Protein AF-A0A401M5Y8-F1 (afdb_monomer)

Radius of gyration: 23.7 Å; Cα contacts (8 Å, |Δi|>4): 18; chains: 1; bounding box: 58×19×66 Å

Foldseek 3Di:
DPDPPPPVVVVVVVVVLVVVLVVLVVVLVVLVVVLVVQLVVVPDDDDDDDRCDPVNSVVCSCVRRVVVNVVSVVVSVVVVVVVVVVVVVVVVVVVVVVVVD

Mean predicted aligned error: 12.28 Å

Sequence (101 aa):
MPAQVHQADQGTLVRREFAAAVTLAMLARAFLAVVRSDEHARSPTLDGLIPLTCNESRRLFITLVVRPALDAVHRLGRSDWRRRHQARSRVGHYRRRAVQA

Solvent-accessible surface area (backbone atoms only — not comparable to full-atom values): 5926 Å² total; per-residue (Å²): 140,90,83,69,79,73,59,68,60,52,60,56,47,55,51,52,56,50,48,54,55,52,51,52,54,50,52,45,51,52,50,53,51,50,53,52,49,50,57,59,68,55,64,91,76,70,86,92,62,81,70,85,42,74,66,53,55,50,53,48,46,44,61,73,37,52,48,54,51,53,50,49,54,50,53,50,53,53,49,53,52,50,51,56,49,50,53,53,51,49,54,53,52,52,54,54,53,66,73,76,107

pLDDT: mean 74.16, std 12.06, range [38.84, 89.75]

Structure (mmCIF, N/CA/C/O backbone):
data_AF-A0A401M5Y8-F1
#
_entry.id   AF-A0A401M5Y8-F1
#
loop_
_atom_site.group_P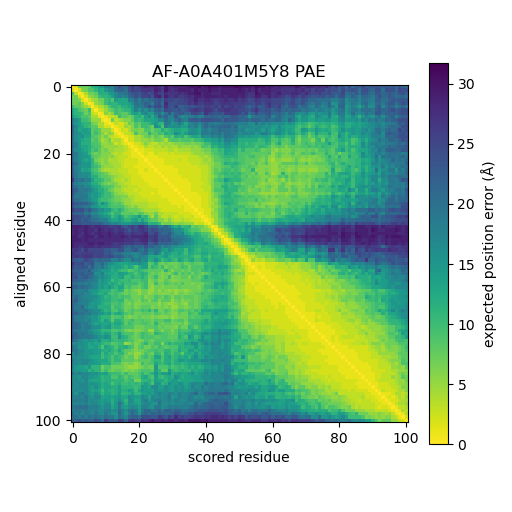DB
_atom_site.id
_atom_site.type_symbol
_atom_site.label_atom_id
_atom_site.label_alt_id
_atom_site.label_comp_id
_atom_site.label_asym_id
_atom_site.label_entity_id
_atom_site.label_seq_id
_atom_site.pdbx_PDB_ins_code
_atom_site.Cartn_x
_atom_site.Cartn_y
_atom_site.Cartn_z
_atom_site.occupancy
_atom_site.B_iso_or_equiv
_atom_site.auth_seq_id
_atom_site.auth_comp_id
_atom_site.auth_asym_id
_atom_site.auth_atom_id
_atom_site.pdbx_PDB_model_num
ATOM 1 N N . MET A 1 1 ? -22.639 -6.710 33.505 1.00 38.84 1 MET A N 1
ATOM 2 C CA . MET A 1 1 ? -21.181 -6.626 33.265 1.00 38.84 1 MET A CA 1
ATOM 3 C C . MET A 1 1 ? -20.859 -7.020 31.808 1.00 38.84 1 MET A C 1
ATOM 5 O O . MET A 1 1 ? -20.798 -8.209 31.537 1.00 38.84 1 MET A O 1
ATOM 9 N N . PRO A 1 2 ? -20.715 -6.086 30.839 1.00 48.09 2 PRO A N 1
ATOM 10 C CA . PRO A 1 2 ? -20.276 -6.407 29.474 1.00 48.09 2 PRO A CA 1
ATOM 11 C C . PRO A 1 2 ? -19.029 -5.588 29.086 1.00 48.09 2 PRO A C 1
ATOM 13 O O . PRO A 1 2 ? -19.132 -4.559 28.428 1.00 48.09 2 PRO A O 1
ATOM 16 N N . ALA A 1 3 ? -17.843 -6.020 29.522 1.00 50.72 3 ALA A N 1
ATOM 17 C CA . ALA A 1 3 ? -16.575 -5.352 29.187 1.00 50.72 3 ALA A CA 1
ATOM 18 C C . ALA A 1 3 ? -15.676 -6.166 28.232 1.00 50.72 3 ALA A C 1
ATOM 20 O O . ALA A 1 3 ? -14.647 -5.666 27.799 1.00 50.72 3 ALA A O 1
ATOM 21 N N . GLN A 1 4 ? -16.049 -7.402 27.881 1.00 51.91 4 GLN A N 1
ATOM 22 C CA . GLN A 1 4 ? -15.130 -8.357 27.235 1.00 51.91 4 GLN A CA 1
ATOM 23 C C . GLN A 1 4 ? -15.381 -8.583 25.729 1.00 51.91 4 GLN A C 1
ATOM 25 O O . GLN A 1 4 ? -14.487 -9.025 25.016 1.00 51.91 4 GLN A O 1
ATOM 30 N N . VAL A 1 5 ? -16.554 -8.221 25.195 1.00 54.25 5 VAL A N 1
ATOM 31 C CA . VAL A 1 5 ? -16.906 -8.495 23.781 1.00 54.25 5 VAL A CA 1
ATOM 32 C C . VAL A 1 5 ? -16.239 -7.514 22.799 1.00 54.25 5 VAL A C 1
ATOM 34 O O . VAL A 1 5 ? -16.059 -7.832 21.628 1.00 54.25 5 VAL A O 1
ATOM 37 N N . HIS A 1 6 ? -15.802 -6.333 23.252 1.00 51.59 6 HIS A N 1
ATOM 38 C CA . HIS A 1 6 ? -15.280 -5.294 22.352 1.00 51.59 6 HIS A CA 1
ATOM 39 C C . HIS A 1 6 ? -13.795 -5.461 21.965 1.00 51.59 6 HIS A C 1
ATOM 41 O O . HIS A 1 6 ? -13.341 -4.812 21.022 1.00 51.59 6 HIS A O 1
ATOM 47 N N . GLN A 1 7 ? -13.046 -6.330 22.655 1.00 51.25 7 GLN A N 1
ATOM 48 C CA . GLN A 1 7 ? -11.590 -6.460 22.497 1.00 51.25 7 GLN A CA 1
ATOM 49 C C . GLN A 1 7 ? -11.181 -7.510 21.447 1.00 51.25 7 GLN A C 1
ATOM 51 O O . GLN A 1 7 ? -10.167 -7.340 20.772 1.00 51.25 7 GLN A O 1
ATOM 56 N N . ALA A 1 8 ? -12.000 -8.547 21.233 1.00 54.06 8 ALA A N 1
ATOM 57 C CA . ALA A 1 8 ? -11.721 -9.610 20.258 1.00 54.06 8 ALA A CA 1
ATOM 58 C C . ALA A 1 8 ? -11.804 -9.140 18.787 1.00 54.06 8 ALA A C 1
ATOM 60 O O . ALA A 1 8 ? -11.065 -9.630 17.934 1.00 54.06 8 ALA A O 1
ATOM 61 N N . ASP A 1 9 ? -12.655 -8.151 18.500 1.00 55.94 9 ASP A N 1
ATOM 62 C CA . ASP A 1 9 ? -12.897 -7.625 17.144 1.00 55.94 9 ASP A CA 1
ATOM 63 C C . ASP A 1 9 ? -11.826 -6.596 16.710 1.00 55.94 9 ASP A C 1
ATOM 65 O O . ASP A 1 9 ? -11.518 -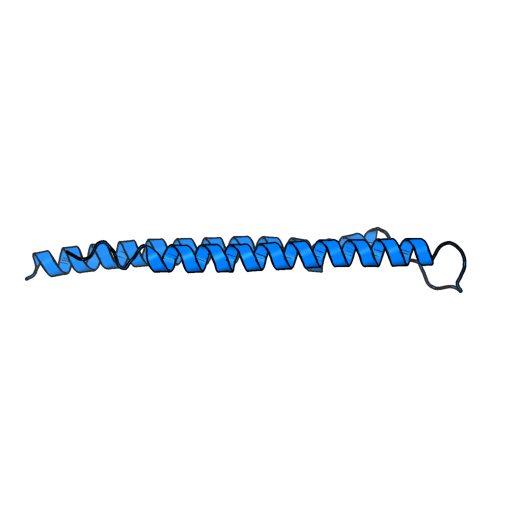6.431 15.529 1.00 55.94 9 ASP A O 1
ATOM 69 N N . GLN A 1 10 ? -11.170 -5.937 17.676 1.00 51.72 10 GLN A N 1
ATOM 70 C CA . GLN A 1 10 ? -10.058 -5.016 17.400 1.00 51.72 10 GLN A CA 1
ATOM 71 C C . GLN A 1 10 ? -8.820 -5.759 16.876 1.00 51.72 10 GLN A C 1
ATOM 73 O O . GLN A 1 10 ? -8.166 -5.290 15.944 1.00 51.72 10 GLN A O 1
ATOM 78 N N . GLY A 1 11 ? -8.528 -6.948 17.414 1.00 58.56 11 GLY A N 1
ATOM 79 C CA . GLY A 1 11 ? -7.374 -7.749 16.994 1.00 58.56 11 GLY A CA 1
ATOM 80 C C . GLY A 1 11 ? -7.487 -8.294 15.565 1.00 58.56 11 GLY A C 1
ATOM 81 O O . GLY A 1 11 ? -6.484 -8.427 14.866 1.00 58.56 11 GLY A O 1
ATOM 82 N N . THR A 1 12 ? -8.698 -8.582 15.088 1.00 59.66 12 THR A N 1
ATOM 83 C CA . THR A 1 12 ? -8.933 -9.118 13.735 1.00 59.66 12 THR A CA 1
ATOM 84 C C . THR A 1 12 ? -8.858 -8.038 12.660 1.00 59.66 12 THR A C 1
ATOM 86 O O . THR A 1 12 ? -8.369 -8.299 11.559 1.00 59.66 12 THR A O 1
ATOM 89 N N . LEU A 1 13 ? -9.287 -6.818 12.982 1.00 61.91 13 LEU A N 1
ATOM 90 C CA . LEU A 1 13 ? -9.157 -5.665 12.096 1.00 61.91 13 LEU A CA 1
ATOM 91 C C . LEU A 1 13 ? -7.712 -5.246 11.906 1.00 61.91 13 LEU A C 1
ATOM 93 O O . LEU A 1 13 ? -7.249 -5.241 10.772 1.00 61.91 13 LEU A O 1
ATOM 97 N N . VAL A 1 14 ? -6.967 -5.027 12.989 1.00 64.00 14 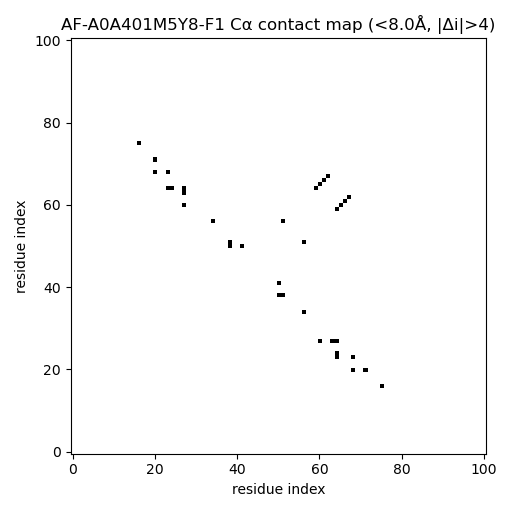VAL A N 1
ATOM 98 C CA . VAL A 1 14 ? -5.554 -4.627 12.899 1.00 64.00 14 VAL A CA 1
ATOM 99 C C . VAL A 1 14 ? -4.744 -5.640 12.080 1.00 64.00 14 VAL A C 1
ATOM 101 O O . VAL A 1 14 ? -3.915 -5.256 11.260 1.00 64.00 14 VAL A O 1
ATOM 104 N N . ARG A 1 15 ? -5.043 -6.941 12.206 1.00 65.75 15 ARG A N 1
ATOM 105 C CA . ARG A 1 15 ? -4.408 -7.992 11.393 1.00 65.75 15 ARG A CA 1
ATOM 106 C C . ARG A 1 15 ? -4.731 -7.898 9.901 1.00 65.75 15 ARG A C 1
ATOM 108 O O . ARG A 1 15 ? -3.840 -8.111 9.085 1.00 65.75 15 ARG A O 1
ATOM 115 N N . ARG A 1 16 ? -5.978 -7.600 9.527 1.00 65.19 16 ARG A N 1
ATOM 116 C CA . ARG A 1 16 ? -6.384 -7.449 8.115 1.00 65.19 16 ARG A CA 1
ATOM 117 C C . ARG A 1 16 ? -5.817 -6.178 7.490 1.00 65.19 16 ARG A C 1
ATOM 119 O O . ARG A 1 16 ? -5.391 -6.197 6.340 1.00 65.19 16 ARG A O 1
ATOM 126 N N . GLU A 1 17 ? -5.782 -5.101 8.261 1.00 68.56 17 GLU A N 1
ATOM 127 C CA . GLU A 1 17 ? -5.206 -3.816 7.865 1.00 68.56 17 GLU A CA 1
ATOM 128 C C . GLU A 1 17 ? -3.695 -3.929 7.640 1.00 68.56 17 GLU A C 1
ATOM 130 O O . GLU A 1 17 ? -3.173 -3.481 6.617 1.00 68.56 17 GLU A O 1
ATOM 135 N N . PHE A 1 18 ? -3.011 -4.628 8.546 1.00 70.00 18 PHE A N 1
ATOM 136 C CA . PHE A 1 18 ? -1.597 -4.946 8.414 1.00 70.00 18 PHE A CA 1
ATOM 137 C C . PHE A 1 18 ? -1.327 -5.858 7.210 1.00 70.00 18 PHE A C 1
ATOM 139 O O . PHE A 1 18 ? -0.425 -5.580 6.423 1.00 70.00 18 PHE A O 1
ATOM 146 N N . ALA A 1 19 ? -2.140 -6.901 7.009 1.00 76.38 19 ALA A N 1
ATOM 147 C CA . ALA A 1 19 ? -1.997 -7.807 5.872 1.00 76.38 19 ALA A CA 1
ATOM 148 C C . ALA A 1 19 ? -2.114 -7.070 4.528 1.00 76.38 19 ALA A C 1
ATOM 150 O O . ALA A 1 19 ? -1.271 -7.262 3.658 1.00 76.38 19 ALA A O 1
ATOM 151 N N . ALA A 1 20 ? -3.093 -6.173 4.379 1.00 72.44 20 ALA A N 1
ATOM 152 C CA . ALA A 1 20 ? -3.268 -5.394 3.154 1.00 72.44 20 ALA A CA 1
ATOM 153 C C . ALA A 1 20 ? -2.072 -4.467 2.864 1.00 72.44 20 ALA A C 1
ATOM 155 O O . ALA A 1 20 ? -1.620 -4.379 1.720 1.00 72.44 20 ALA A O 1
ATOM 156 N N . ALA A 1 21 ? -1.520 -3.813 3.892 1.00 76.38 21 ALA A N 1
ATOM 157 C CA . ALA A 1 21 ? -0.329 -2.975 3.750 1.00 76.38 21 ALA A CA 1
ATOM 158 C C . ALA A 1 21 ? 0.913 -3.796 3.357 1.00 76.3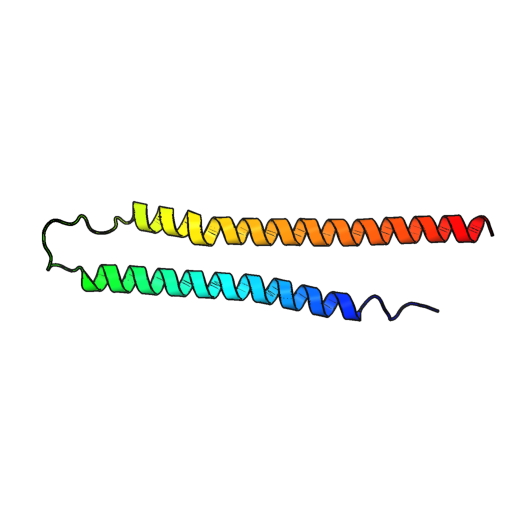8 21 ALA A C 1
ATOM 160 O O . ALA A 1 21 ? 1.683 -3.386 2.486 1.00 76.38 21 ALA A O 1
ATOM 161 N N . VAL A 1 22 ? 1.082 -4.981 3.950 1.00 81.8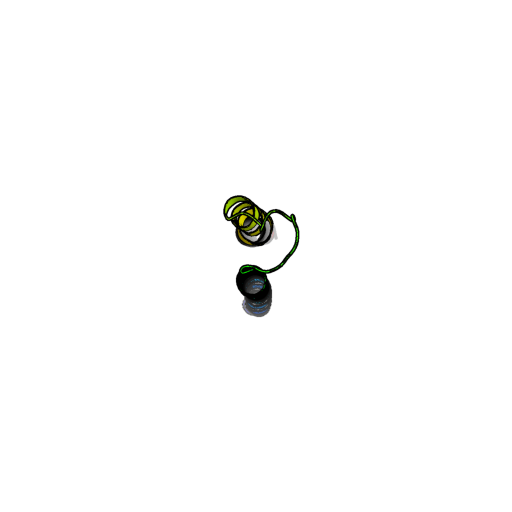1 22 VAL A N 1
ATOM 162 C CA . VAL A 1 22 ? 2.181 -5.903 3.630 1.00 81.81 22 VAL A CA 1
ATOM 163 C C . VAL A 1 22 ? 2.064 -6.431 2.199 1.00 81.81 22 VAL A C 1
ATOM 165 O O . VAL A 1 22 ? 3.056 -6.430 1.472 1.00 81.81 22 VAL A O 1
ATOM 168 N N . THR A 1 23 ? 0.867 -6.819 1.750 1.00 83.88 23 THR A N 1
ATOM 169 C CA . THR A 1 23 ? 0.643 -7.269 0.367 1.00 83.88 23 THR A CA 1
ATOM 170 C C . THR A 1 23 ? 0.994 -6.178 -0.642 1.00 83.88 23 THR A C 1
ATOM 172 O O . THR A 1 23 ? 1.666 -6.452 -1.637 1.00 83.88 23 THR A O 1
ATOM 175 N N . LEU A 1 24 ? 0.611 -4.927 -0.374 1.00 78.62 24 LEU A N 1
ATOM 176 C CA . LEU A 1 24 ? 0.957 -3.807 -1.247 1.00 78.62 24 LEU A CA 1
ATOM 177 C C . LEU A 1 24 ? 2.473 -3.560 -1.293 1.00 78.62 24 LEU A C 1
ATOM 179 O O . LEU A 1 24 ? 3.031 -3.344 -2.368 1.00 78.62 24 LEU A O 1
ATOM 183 N N . ALA A 1 25 ? 3.153 -3.642 -0.147 1.00 81.88 25 ALA A N 1
ATOM 184 C CA . ALA A 1 25 ? 4.606 -3.526 -0.085 1.00 81.88 25 ALA A CA 1
ATOM 185 C C . ALA A 1 25 ? 5.313 -4.651 -0.864 1.00 81.88 25 ALA A C 1
ATOM 187 O O . ALA A 1 25 ? 6.306 -4.396 -1.549 1.00 81.88 25 ALA A O 1
ATOM 188 N N . MET A 1 26 ? 4.795 -5.883 -0.814 1.00 88.12 26 MET A N 1
ATOM 189 C CA . MET A 1 26 ? 5.327 -6.998 -1.606 1.00 88.12 26 MET A CA 1
ATOM 190 C C . MET A 1 26 ? 5.144 -6.777 -3.108 1.00 88.12 26 MET A C 1
ATOM 192 O O . MET A 1 26 ? 6.105 -6.933 -3.860 1.00 88.12 26 MET A O 1
ATOM 196 N N . LEU A 1 27 ? 3.958 -6.343 -3.545 1.00 81.38 27 LEU A N 1
ATOM 197 C CA . LEU A 1 27 ? 3.703 -6.009 -4.949 1.00 81.38 27 LEU A CA 1
ATOM 198 C C 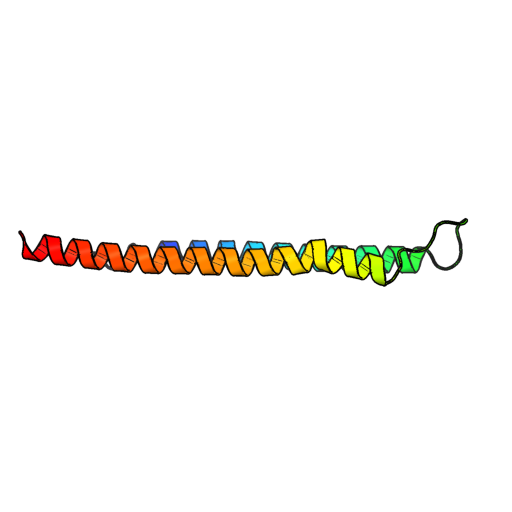. LEU A 1 27 ? 4.615 -4.883 -5.446 1.00 81.38 27 LEU A C 1
ATOM 200 O O . LEU A 1 27 ? 5.159 -4.974 -6.542 1.00 81.38 27 LEU A O 1
ATOM 204 N N . ALA A 1 28 ? 4.851 -3.858 -4.625 1.00 81.38 28 ALA A N 1
ATOM 205 C CA . ALA A 1 28 ? 5.772 -2.774 -4.952 1.00 81.38 28 ALA A CA 1
ATOM 206 C C . ALA A 1 28 ? 7.209 -3.265 -5.172 1.00 81.38 28 ALA A C 1
ATOM 208 O O . ALA A 1 28 ? 7.882 -2.844 -6.115 1.00 81.38 28 ALA A O 1
ATOM 209 N N . ARG A 1 29 ? 7.685 -4.167 -4.305 1.00 79.75 29 ARG A N 1
ATOM 210 C CA . ARG A 1 29 ? 9.020 -4.763 -4.435 1.00 79.75 29 ARG A CA 1
ATOM 211 C C . ARG A 1 29 ? 9.122 -5.678 -5.650 1.00 79.75 29 ARG A C 1
ATOM 213 O O . ARG A 1 29 ? 10.132 -5.617 -6.344 1.00 79.75 29 ARG A O 1
ATOM 220 N N . ALA A 1 30 ? 8.094 -6.482 -5.917 1.00 85.50 30 ALA A N 1
ATOM 221 C CA . ALA A 1 30 ? 8.027 -7.316 -7.112 1.00 85.50 30 ALA A CA 1
ATOM 222 C C . ALA A 1 30 ? 8.057 -6.456 -8.384 1.00 85.50 30 ALA A C 1
ATOM 224 O O . ALA A 1 30 ? 8.837 -6.730 -9.290 1.00 85.50 30 ALA A O 1
ATOM 225 N N . PHE A 1 31 ? 7.296 -5.358 -8.412 1.00 79.31 31 PHE A N 1
ATOM 226 C CA . PHE A 1 31 ? 7.308 -4.402 -9.517 1.00 79.31 31 PHE A CA 1
ATOM 227 C C . PHE A 1 31 ? 8.702 -3.806 -9.750 1.00 79.31 31 PHE A C 1
ATOM 229 O O . PHE A 1 31 ? 9.197 -3.821 -10.874 1.00 79.31 31 PHE A O 1
ATOM 236 N N . LEU A 1 32 ? 9.378 -3.343 -8.692 1.00 79.75 32 LEU A N 1
ATOM 237 C CA . LEU A 1 32 ? 10.740 -2.815 -8.808 1.00 79.75 32 LEU A CA 1
ATOM 238 C C . LEU A 1 32 ? 11.730 -3.876 -9.314 1.00 79.75 32 LEU A C 1
ATOM 240 O O . LEU A 1 32 ? 12.613 -3.552 -10.104 1.00 79.75 32 LEU A O 1
ATOM 244 N N . ALA A 1 33 ? 11.587 -5.129 -8.874 1.00 84.06 33 ALA A N 1
ATOM 245 C CA . ALA A 1 33 ? 12.426 -6.233 -9.332 1.00 84.06 33 ALA A CA 1
ATOM 246 C C . ALA A 1 33 ? 12.226 -6.524 -10.828 1.00 84.06 33 ALA A C 1
ATOM 248 O O . ALA A 1 33 ? 13.211 -6.700 -11.539 1.00 84.06 33 ALA A O 1
ATOM 249 N N . VAL A 1 34 ? 10.981 -6.500 -11.318 1.00 80.44 34 VAL A N 1
ATOM 250 C CA . VAL A 1 34 ? 10.669 -6.675 -12.746 1.00 80.44 34 VAL A CA 1
ATOM 251 C C . VAL A 1 34 ? 11.239 -5.528 -13.575 1.00 80.44 34 VAL A C 1
ATOM 253 O O . VAL A 1 34 ? 11.935 -5.792 -14.546 1.00 80.44 34 VAL A O 1
ATOM 256 N N . VAL A 1 35 ? 11.023 -4.270 -13.169 1.00 76.94 35 VAL A N 1
ATOM 257 C CA . VAL A 1 35 ? 11.562 -3.098 -13.886 1.00 76.94 35 VAL A CA 1
ATOM 258 C C . VAL A 1 35 ? 13.088 -3.148 -13.949 1.00 76.94 35 VAL A C 1
ATOM 260 O O . VAL A 1 35 ? 13.662 -2.940 -15.010 1.00 76.94 35 VAL A O 1
ATOM 263 N N . ARG A 1 36 ? 13.755 -3.495 -12.841 1.00 75.25 36 ARG A N 1
ATOM 264 C CA . ARG A 1 36 ? 15.216 -3.670 -12.810 1.00 75.25 36 ARG A CA 1
ATOM 265 C C . ARG A 1 36 ? 15.697 -4.803 -13.712 1.00 75.25 36 ARG A C 1
ATOM 267 O O . ARG A 1 36 ? 16.726 -4.655 -14.358 1.00 75.25 36 ARG A O 1
ATOM 274 N N . SER A 1 37 ? 14.988 -5.931 -13.732 1.00 76.19 37 SER A N 1
ATOM 275 C CA . SER A 1 37 ? 15.328 -7.067 -14.594 1.00 76.19 37 SER A CA 1
ATOM 276 C C . SER A 1 37 ? 15.151 -6.729 -16.070 1.00 76.19 37 SER A C 1
ATOM 278 O O . SER A 1 37 ? 15.962 -7.137 -16.889 1.00 76.19 37 SER A O 1
ATOM 280 N N . ASP A 1 38 ? 14.097 -5.994 -16.403 1.00 71.94 38 ASP A N 1
ATOM 281 C CA . ASP A 1 38 ? 13.776 -5.547 -17.754 1.00 71.94 38 ASP A CA 1
ATOM 282 C C . ASP A 1 38 ? 14.775 -4.490 -18.252 1.00 71.94 38 ASP A C 1
ATOM 284 O O . ASP A 1 38 ? 15.277 -4.582 -19.367 1.00 71.94 38 ASP A O 1
ATOM 288 N N . GLU A 1 39 ? 15.161 -3.544 -17.394 1.00 70.31 39 GLU A N 1
ATOM 289 C CA . GLU A 1 39 ? 16.234 -2.583 -17.670 1.00 70.31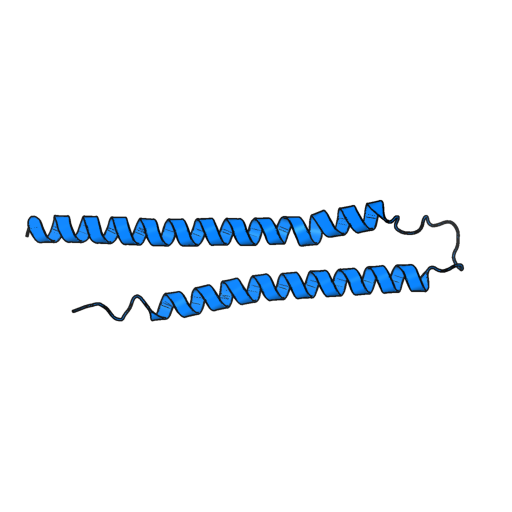 39 GLU A CA 1
ATOM 290 C C . GLU A 1 39 ? 17.591 -3.280 -17.857 1.00 70.31 39 GLU A C 1
ATOM 292 O O . GLU A 1 39 ? 18.330 -2.960 -18.786 1.00 70.31 39 GLU A O 1
ATOM 297 N N . HIS A 1 40 ? 17.897 -4.286 -17.031 1.00 70.38 40 HIS A N 1
ATOM 298 C CA . HIS A 1 40 ? 19.115 -5.085 -17.165 1.00 70.38 40 HIS A CA 1
ATOM 299 C C . HIS A 1 40 ? 19.122 -5.941 -18.442 1.00 70.38 40 HIS A C 1
ATOM 301 O O . HIS A 1 40 ? 20.142 -6.014 -19.121 1.00 70.38 40 HIS A O 1
ATOM 307 N N . ALA A 1 41 ? 17.986 -6.548 -18.800 1.00 69.19 41 ALA A N 1
ATOM 308 C CA . ALA A 1 41 ? 17.841 -7.361 -20.008 1.00 69.19 41 ALA A CA 1
ATOM 309 C C . ALA A 1 41 ? 17.897 -6.533 -21.304 1.00 69.19 41 ALA A C 1
ATOM 311 O O . ALA A 1 41 ? 18.219 -7.073 -22.360 1.00 69.19 41 ALA A O 1
ATOM 312 N N . ARG A 1 42 ? 17.589 -5.231 -21.236 1.00 66.62 42 ARG A N 1
ATOM 313 C CA . ARG A 1 42 ? 17.576 -4.321 -22.393 1.00 66.62 42 ARG A CA 1
ATOM 314 C C . ARG A 1 42 ? 18.916 -3.657 -22.719 1.00 66.62 42 ARG A C 1
ATOM 316 O O . ARG A 1 42 ? 18.983 -2.895 -23.680 1.00 66.62 42 ARG A O 1
ATOM 323 N N . SER A 1 43 ? 19.994 -3.934 -21.991 1.00 61.62 43 SER A N 1
ATOM 324 C CA . SER A 1 43 ? 21.323 -3.438 -22.375 1.00 61.62 43 SER A CA 1
ATOM 325 C C . SER A 1 43 ? 22.039 -4.419 -23.323 1.00 61.62 43 SER A C 1
ATOM 327 O O . SER A 1 43 ? 22.160 -5.586 -22.957 1.00 61.62 43 SER A O 1
ATOM 329 N N . PRO A 1 44 ? 22.620 -4.010 -24.475 1.00 57.69 44 PRO A N 1
ATOM 330 C CA . PRO A 1 44 ? 22.282 -2.935 -25.413 1.00 57.69 44 PRO A CA 1
ATOM 331 C C . PRO A 1 44 ? 21.777 -3.523 -26.758 1.00 57.69 44 PRO A C 1
ATOM 333 O O . PRO A 1 44 ? 22.379 -3.283 -27.802 1.00 57.69 44 PRO A O 1
ATOM 336 N N . THR A 1 45 ? 20.761 -4.391 -26.752 1.00 59.84 45 THR A N 1
ATOM 337 C CA . THR A 1 45 ? 20.608 -5.377 -27.845 1.00 59.84 45 THR A CA 1
ATOM 338 C C . THR A 1 45 ? 19.426 -5.247 -28.797 1.00 59.84 45 THR A C 1
ATOM 340 O O . THR A 1 45 ? 19.495 -5.917 -29.819 1.00 59.84 45 THR A O 1
ATOM 343 N N . LEU A 1 46 ? 18.363 -4.467 -28.564 1.00 57.31 46 LEU A N 1
ATOM 344 C CA . LEU A 1 46 ? 17.159 -4.641 -29.406 1.00 57.31 46 LEU A CA 1
ATOM 345 C C . LEU A 1 46 ? 16.466 -3.343 -29.862 1.00 57.31 46 LEU A C 1
ATOM 347 O O . LEU A 1 46 ? 15.720 -2.706 -29.123 1.00 57.31 46 LEU A O 1
ATOM 351 N N . ASP A 1 47 ? 16.710 -3.020 -31.138 1.00 56.97 47 ASP A N 1
ATOM 352 C CA . ASP A 1 47 ? 15.716 -2.672 -32.167 1.0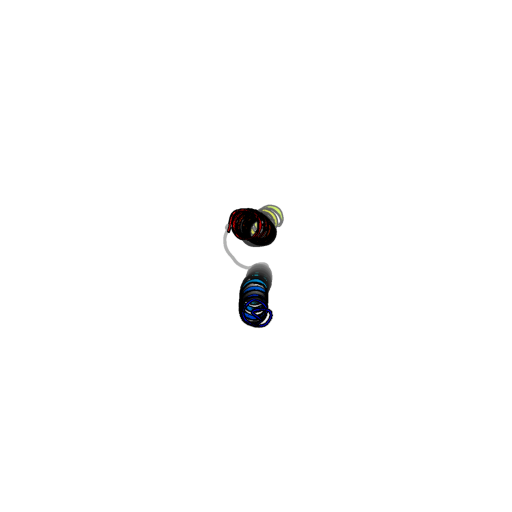0 56.97 47 ASP A CA 1
ATOM 353 C C . ASP A 1 47 ? 14.690 -1.568 -31.865 1.00 56.97 47 ASP A C 1
ATOM 355 O O . ASP A 1 47 ? 13.480 -1.786 -31.880 1.00 56.97 47 ASP A O 1
ATOM 359 N N . GLY A 1 48 ? 15.164 -0.332 -31.683 1.00 55.12 48 GLY A N 1
ATOM 360 C CA . GLY A 1 48 ? 14.359 0.873 -31.943 1.00 55.12 48 GLY A CA 1
ATOM 361 C C . GLY A 1 48 ? 13.202 1.164 -30.976 1.00 55.12 48 GLY A C 1
ATOM 362 O O . GLY A 1 48 ? 12.514 2.170 -31.151 1.00 55.12 48 GLY A O 1
ATOM 363 N N . LEU A 1 49 ? 12.997 0.344 -29.942 1.00 56.94 49 LEU A N 1
ATOM 364 C CA . LEU A 1 49 ? 12.077 0.643 -28.846 1.00 56.94 49 LEU A CA 1
ATOM 365 C C . LEU A 1 49 ? 12.778 1.501 -27.791 1.00 56.94 49 LEU A C 1
ATOM 367 O O . LEU A 1 49 ? 13.826 1.135 -27.262 1.00 56.94 49 LEU A O 1
ATOM 371 N N . ILE A 1 50 ? 12.180 2.652 -27.475 1.00 58.06 50 ILE A N 1
ATOM 372 C CA . ILE A 1 50 ? 12.670 3.554 -26.430 1.00 58.06 50 ILE A CA 1
ATOM 373 C C . ILE A 1 50 ? 12.660 2.779 -25.099 1.00 58.06 50 ILE A C 1
ATOM 375 O O . ILE A 1 50 ? 11.597 2.296 -24.695 1.00 58.06 50 ILE A O 1
ATOM 379 N N . PRO A 1 51 ? 13.810 2.632 -24.413 1.00 60.44 51 PRO A N 1
ATOM 380 C CA . PRO A 1 51 ? 13.850 2.029 -23.089 1.00 60.44 51 PRO A CA 1
ATOM 381 C C . PRO A 1 51 ? 12.888 2.772 -22.163 1.00 60.44 51 PRO A C 1
ATOM 383 O O . PRO A 1 51 ? 12.854 4.002 -22.204 1.00 60.44 51 PRO A O 1
ATOM 386 N N . LEU A 1 52 ? 12.143 2.042 -21.323 1.00 62.53 52 LEU A N 1
ATOM 387 C CA . LEU A 1 52 ? 11.320 2.629 -20.260 1.00 62.53 52 LEU A CA 1
ATOM 388 C C . LEU A 1 52 ? 12.150 3.680 -19.521 1.00 62.53 52 LEU A C 1
ATOM 390 O O . LEU A 1 52 ? 13.109 3.362 -18.817 1.00 62.53 52 LEU A O 1
ATOM 394 N N . THR A 1 53 ? 11.815 4.948 -19.730 1.00 70.06 53 THR A N 1
ATOM 395 C CA . THR A 1 53 ? 12.626 6.038 -19.199 1.00 70.06 53 THR A CA 1
ATOM 396 C C . THR A 1 53 ? 12.492 6.059 -17.678 1.00 70.06 53 THR A C 1
ATOM 398 O O . THR A 1 53 ? 11.451 5.694 -17.122 1.00 70.06 53 THR A O 1
ATOM 401 N N . CYS A 1 54 ? 13.501 6.571 -16.966 1.00 70.62 54 CYS A N 1
ATOM 402 C CA . CYS A 1 54 ? 13.411 6.785 -15.515 1.00 70.62 54 CYS A CA 1
ATOM 403 C C . CYS A 1 54 ? 12.125 7.530 -15.111 1.00 70.62 54 CYS A C 1
ATOM 405 O O . CYS A 1 54 ? 11.565 7.283 -14.042 1.00 70.62 54 CYS A O 1
ATOM 407 N N . ASN A 1 55 ? 11.630 8.420 -15.979 1.00 73.00 55 ASN A N 1
ATOM 408 C CA . ASN A 1 55 ? 10.384 9.149 -15.772 1.00 73.00 55 ASN A CA 1
ATOM 409 C C . ASN A 1 55 ? 9.139 8.260 -15.855 1.00 73.00 55 ASN A C 1
ATOM 411 O O . ASN A 1 55 ? 8.229 8.429 -15.043 1.00 73.00 55 ASN A O 1
ATOM 415 N N . GLU A 1 56 ? 9.085 7.314 -16.786 1.00 77.19 56 GLU A N 1
ATOM 416 C CA . GLU A 1 56 ? 7.972 6.367 -16.902 1.00 77.19 56 GLU A CA 1
ATOM 417 C C . GLU A 1 56 ? 7.962 5.390 -15.732 1.00 77.19 56 GLU A C 1
ATOM 419 O O . GLU A 1 56 ? 6.935 5.253 -15.069 1.00 77.19 56 GLU A O 1
ATOM 424 N N . SER A 1 57 ? 9.116 4.823 -15.373 1.00 76.50 57 SER A N 1
ATOM 425 C CA . SER A 1 57 ? 9.261 3.970 -14.186 1.00 76.50 57 SER A CA 1
ATOM 426 C C . SER A 1 57 ? 8.862 4.705 -12.903 1.00 76.50 57 SER A C 1
ATOM 428 O O . SER A 1 57 ? 8.127 4.169 -12.068 1.00 76.50 57 SER A O 1
ATOM 430 N N . ARG A 1 58 ? 9.254 5.980 -12.761 1.00 79.06 58 ARG A N 1
ATOM 431 C CA . ARG A 1 58 ? 8.841 6.835 -11.637 1.00 79.06 58 ARG A CA 1
ATOM 432 C C . ARG A 1 58 ? 7.334 7.081 -11.633 1.00 79.06 58 ARG A C 1
ATOM 434 O O . ARG A 1 5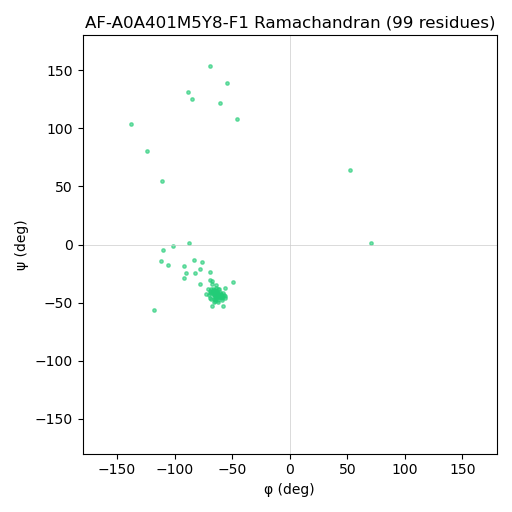8 ? 6.702 7.003 -10.579 1.00 79.06 58 ARG A O 1
ATOM 441 N N . ARG A 1 59 ? 6.745 7.380 -12.792 1.00 83.56 59 ARG A N 1
ATOM 442 C CA . ARG A 1 59 ? 5.308 7.660 -12.927 1.00 83.56 59 ARG A CA 1
ATOM 443 C C . ARG A 1 59 ? 4.473 6.404 -12.644 1.00 83.56 59 ARG A C 1
ATOM 445 O O . ARG A 1 59 ? 3.453 6.505 -11.955 1.00 83.56 59 ARG A O 1
ATOM 452 N N . LEU A 1 60 ? 4.939 5.232 -13.075 1.00 81.56 60 LEU A N 1
ATOM 453 C CA . LEU A 1 60 ? 4.346 3.935 -12.747 1.00 81.56 60 LEU A CA 1
ATOM 454 C C . LEU A 1 60 ? 4.449 3.635 -11.250 1.00 81.56 60 LEU A C 1
ATOM 456 O O . LEU A 1 60 ? 3.436 3.326 -10.631 1.00 81.56 60 LEU A O 1
ATOM 460 N N . PHE A 1 61 ? 5.618 3.823 -10.633 1.00 80.69 61 PHE A N 1
ATOM 461 C CA . PHE A 1 61 ? 5.795 3.617 -9.193 1.00 80.69 61 PHE A CA 1
ATOM 462 C C . PHE A 1 61 ? 4.864 4.508 -8.357 1.00 80.69 61 PHE A C 1
ATOM 464 O O . PHE A 1 61 ? 4.188 4.039 -7.439 1.00 80.69 61 PHE A O 1
ATOM 471 N N . ILE A 1 62 ? 4.761 5.794 -8.700 1.00 85.25 62 ILE A N 1
ATOM 472 C CA . ILE A 1 62 ? 3.866 6.722 -7.997 1.00 85.25 62 ILE A CA 1
ATOM 473 C C . ILE A 1 62 ? 2.406 6.276 -8.133 1.00 85.25 62 ILE A C 1
ATOM 475 O O . ILE A 1 62 ? 1.656 6.290 -7.155 1.00 85.25 62 ILE A O 1
ATOM 479 N N . THR A 1 63 ? 2.000 5.874 -9.336 1.00 84.31 63 THR A N 1
ATOM 480 C CA . THR A 1 63 ? 0.606 5.524 -9.625 1.00 84.31 63 THR A CA 1
ATOM 481 C C . THR A 1 63 ? 0.206 4.188 -9.007 1.00 84.31 63 THR A C 1
ATOM 483 O O . THR A 1 63 ? -0.881 4.089 -8.445 1.00 84.31 63 THR A O 1
ATOM 486 N N . LEU A 1 64 ? 1.079 3.182 -9.083 1.00 80.38 64 LEU A N 1
ATOM 487 C CA . LEU A 1 64 ? 0.779 1.807 -8.685 1.00 80.38 64 LEU A CA 1
ATOM 488 C C . LEU A 1 64 ? 1.088 1.515 -7.215 1.00 80.38 64 LEU A C 1
ATOM 490 O O . LEU A 1 64 ? 0.489 0.611 -6.642 1.00 80.38 64 LEU A O 1
ATOM 494 N N . VAL A 1 65 ? 2.005 2.260 -6.593 1.00 80.69 65 VAL A N 1
ATOM 495 C CA . VAL A 1 65 ? 2.464 1.976 -5.223 1.00 80.69 65 VAL A CA 1
ATOM 496 C C . VAL A 1 65 ? 2.140 3.121 -4.278 1.00 80.69 65 VAL A C 1
ATOM 498 O O . VAL A 1 65 ? 1.460 2.920 -3.273 1.00 80.69 65 VAL A O 1
ATOM 501 N N . VAL A 1 66 ? 2.598 4.334 -4.596 1.00 83.94 66 VAL A N 1
ATOM 502 C CA . VAL A 1 66 ? 2.500 5.467 -3.661 1.00 83.94 66 VAL A CA 1
ATOM 503 C C . VAL A 1 66 ? 1.045 5.887 -3.457 1.00 83.94 66 VAL A C 1
ATOM 505 O O . VAL A 1 66 ? 0.606 6.035 -2.317 1.00 83.94 66 VAL A O 1
ATOM 508 N N . ARG A 1 67 ? 0.268 6.034 -4.539 1.00 86.69 67 ARG A N 1
ATOM 509 C CA . ARG A 1 67 ? -1.150 6.413 -4.438 1.00 86.69 67 ARG A CA 1
ATOM 510 C C . ARG A 1 67 ? -1.983 5.369 -3.681 1.00 86.69 67 ARG A C 1
ATOM 512 O O . ARG A 1 67 ? -2.666 5.776 -2.742 1.00 86.69 67 ARG A O 1
ATOM 519 N N . PRO A 1 68 ? -1.916 4.058 -3.994 1.00 81.81 68 PRO A N 1
ATOM 520 C CA . PRO A 1 68 ? -2.674 3.060 -3.245 1.00 81.81 68 PRO A CA 1
ATOM 521 C C . PRO A 1 68 ? -2.241 2.949 -1.785 1.00 81.81 68 PRO A C 1
ATOM 523 O O . PRO A 1 68 ? -3.093 2.750 -0.926 1.00 81.81 68 PRO A O 1
ATOM 526 N N . ALA A 1 69 ? -0.951 3.125 -1.477 1.00 81.94 69 ALA A N 1
ATOM 527 C CA . ALA A 1 69 ? -0.464 3.072 -0.099 1.00 81.94 69 ALA A CA 1
ATOM 528 C C . ALA A 1 69 ? -1.025 4.228 0.733 1.00 81.94 69 ALA A C 1
ATOM 530 O O . ALA A 1 69 ? -1.545 4.018 1.829 1.00 81.94 69 ALA A O 1
ATOM 531 N N . LEU A 1 70 ? -0.978 5.446 0.189 1.00 84.69 70 LEU A N 1
ATOM 532 C CA . LEU A 1 70 ? -1.544 6.621 0.846 1.00 84.69 70 LEU A CA 1
ATOM 533 C C . LEU A 1 70 ? -3.066 6.517 0.980 1.00 84.69 70 LEU A C 1
ATOM 535 O O . LEU A 1 70 ? -3.600 6.862 2.034 1.00 84.69 70 LEU A O 1
ATOM 539 N N . ASP A 1 71 ? -3.765 6.025 -0.044 1.00 84.94 71 ASP A N 1
ATOM 540 C CA . ASP A 1 71 ? -5.216 5.824 0.006 1.00 84.94 71 ASP A CA 1
ATOM 541 C C . ASP A 1 71 ? -5.597 4.745 1.029 1.00 84.94 71 ASP A C 1
ATOM 543 O O . ASP A 1 71 ? -6.513 4.948 1.823 1.00 84.94 71 ASP A O 1
ATOM 547 N N . ALA A 1 72 ? -4.849 3.641 1.105 1.00 81.62 72 ALA A N 1
ATOM 548 C CA . ALA A 1 72 ? -5.043 2.618 2.128 1.00 81.62 72 ALA A CA 1
ATOM 549 C C . ALA A 1 72 ? -4.902 3.217 3.534 1.00 81.62 72 ALA A C 1
ATOM 551 O O . ALA A 1 72 ? -5.839 3.130 4.323 1.00 81.62 72 ALA A O 1
ATOM 552 N N . VAL A 1 73 ? -3.801 3.916 3.829 1.00 83.19 73 VAL A N 1
ATOM 553 C CA . VAL A 1 73 ? -3.590 4.564 5.137 1.00 83.19 73 VAL A CA 1
ATOM 554 C C . VAL A 1 73 ? -4.726 5.537 5.475 1.00 83.19 73 VAL A C 1
ATOM 556 O O . VAL A 1 73 ? -5.272 5.497 6.579 1.00 83.19 73 VAL A O 1
ATOM 559 N N . HIS A 1 74 ? -5.157 6.363 4.519 1.00 84.38 74 HIS A N 1
ATOM 560 C CA . HIS A 1 74 ? -6.268 7.294 4.730 1.00 84.38 74 HIS A CA 1
ATOM 561 C C . HIS A 1 74 ? -7.610 6.589 4.954 1.00 84.38 74 HIS A C 1
ATOM 563 O O . HIS A 1 74 ? -8.394 7.006 5.813 1.00 84.38 74 HIS A O 1
ATOM 569 N N . ARG A 1 75 ? -7.912 5.535 4.188 1.00 83.12 75 ARG A N 1
ATOM 570 C CA . ARG A 1 75 ? -9.150 4.753 4.328 1.00 83.12 75 ARG A CA 1
ATOM 571 C C . ARG A 1 75 ? -9.207 4.039 5.670 1.00 83.12 75 ARG A C 1
ATOM 573 O O . ARG A 1 75 ? -10.277 4.005 6.285 1.00 83.12 75 ARG A O 1
ATOM 580 N N . LEU A 1 76 ? -8.075 3.516 6.132 1.00 83.75 76 LEU A N 1
ATOM 581 C CA . LEU A 1 76 ? -7.948 2.890 7.442 1.00 83.75 76 LEU A CA 1
ATOM 582 C C . LEU A 1 76 ? -8.140 3.919 8.557 1.00 83.75 76 LEU A C 1
ATOM 584 O O . LEU A 1 76 ? -9.026 3.744 9.391 1.00 83.75 76 LEU A O 1
ATOM 588 N N . GLY A 1 77 ? -7.452 5.063 8.486 1.00 85.25 77 GLY A N 1
ATOM 589 C CA . GLY A 1 77 ? -7.629 6.161 9.441 1.00 85.25 77 GLY A CA 1
ATOM 590 C C . GLY A 1 77 ? -9.078 6.664 9.524 1.00 85.25 77 GLY A C 1
ATOM 591 O O . GLY A 1 77 ? -9.624 6.825 10.617 1.00 85.25 77 GLY A O 1
ATOM 592 N N . ARG A 1 78 ? -9.762 6.834 8.380 1.00 85.75 78 ARG A N 1
ATOM 593 C CA . ARG A 1 78 ? -11.195 7.193 8.351 1.00 85.75 78 ARG A CA 1
ATOM 594 C C . ARG A 1 78 ? -12.086 6.115 8.963 1.00 85.75 78 ARG A C 1
ATOM 596 O O . ARG A 1 78 ? -13.096 6.438 9.592 1.00 85.75 78 ARG A O 1
ATOM 603 N N . SER A 1 79 ? -11.759 4.847 8.746 1.00 85.12 79 SER A N 1
ATOM 604 C CA . SER A 1 79 ? -12.543 3.728 9.268 1.00 85.12 79 SER A CA 1
ATOM 605 C C . SER A 1 79 ? -12.407 3.613 10.781 1.00 85.12 79 SER A C 1
ATOM 607 O O . SER A 1 79 ? -13.420 3.485 11.468 1.00 85.12 79 SER A O 1
ATOM 609 N N . ASP A 1 80 ? -11.193 3.750 11.301 1.00 85.88 80 ASP A N 1
ATOM 610 C CA . ASP A 1 80 ? -10.924 3.767 12.733 1.00 85.88 80 ASP A CA 1
ATOM 611 C C . ASP A 1 80 ? -11.585 4.973 13.425 1.00 85.88 80 ASP A C 1
ATOM 613 O O . ASP A 1 80 ? -12.330 4.809 14.396 1.00 85.88 80 ASP A O 1
ATOM 617 N N . TRP A 1 81 ? -11.445 6.179 12.862 1.00 84.06 81 TRP A N 1
ATOM 618 C CA . TRP A 1 81 ? -12.114 7.372 13.389 1.00 84.06 81 TRP A CA 1
ATOM 619 C C . TRP A 1 81 ? -13.639 7.199 13.477 1.00 84.06 81 TRP A C 1
ATOM 621 O O . TRP A 1 81 ? -14.233 7.485 14.522 1.00 84.06 81 TRP A O 1
ATOM 631 N N . ARG A 1 82 ? -14.280 6.662 12.425 1.00 87.31 82 ARG A N 1
ATOM 632 C CA . ARG A 1 82 ? -15.728 6.384 12.429 1.00 87.31 82 ARG A CA 1
ATOM 633 C C . ARG A 1 82 ? -16.116 5.395 13.521 1.00 87.31 82 ARG A C 1
ATOM 635 O O . ARG A 1 82 ? -17.088 5.643 14.230 1.00 87.31 82 ARG A O 1
ATOM 642 N N . ARG A 1 83 ? -15.363 4.302 13.684 1.00 85.75 83 ARG A N 1
ATOM 643 C CA . ARG A 1 83 ? -15.632 3.286 14.716 1.00 85.75 83 ARG A CA 1
ATOM 644 C C . ARG A 1 83 ? -15.524 3.876 16.121 1.00 85.75 83 ARG A C 1
ATOM 646 O O . ARG A 1 83 ? -16.429 3.682 16.931 1.00 85.75 83 ARG A O 1
ATOM 653 N N . ARG A 1 84 ? -14.482 4.670 16.399 1.00 84.44 84 ARG A N 1
ATOM 654 C CA . ARG A 1 84 ? -14.332 5.378 17.685 1.00 84.44 84 ARG A CA 1
ATOM 655 C C . ARG A 1 84 ? -15.485 6.346 17.933 1.00 84.44 84 ARG A C 1
ATOM 657 O O . ARG A 1 84 ? -16.008 6.416 19.044 1.00 84.44 84 ARG A O 1
ATOM 664 N N . HIS A 1 85 ? -15.900 7.086 16.909 1.00 85.06 85 HIS A N 1
ATOM 665 C CA . HIS A 1 85 ? -17.001 8.035 17.029 1.00 85.06 85 HIS A CA 1
ATOM 666 C C . HIS A 1 85 ? -18.346 7.331 17.276 1.00 85.06 85 HIS A C 1
ATOM 668 O O . HIS A 1 85 ? -19.099 7.732 18.163 1.00 85.06 85 HIS A O 1
ATOM 674 N N . GLN A 1 86 ? -18.617 6.228 16.573 1.00 89.75 86 GLN A N 1
ATOM 675 C CA . GLN A 1 86 ? -19.799 5.394 16.805 1.00 89.75 86 GLN A CA 1
ATOM 676 C C . GLN A 1 86 ? -19.816 4.810 18.221 1.00 89.75 86 GLN A C 1
ATOM 678 O O . GLN A 1 86 ? -20.854 4.851 18.879 1.00 89.75 86 GLN A O 1
ATOM 683 N N . ALA A 1 87 ? -18.677 4.319 18.720 1.00 88.94 87 ALA A N 1
ATOM 684 C CA . ALA A 1 87 ? -18.569 3.825 20.091 1.00 88.94 87 ALA A CA 1
ATOM 685 C C . ALA A 1 87 ? -18.908 4.925 21.113 1.00 88.94 87 ALA A C 1
ATOM 687 O O . ALA A 1 87 ? -19.709 4.698 22.019 1.00 88.94 87 ALA A O 1
ATOM 688 N N . ARG A 1 88 ? -18.387 6.147 20.926 1.00 86.06 88 ARG A N 1
ATOM 689 C CA . ARG A 1 88 ? -18.709 7.302 21.787 1.00 86.06 88 ARG A CA 1
ATOM 690 C C . ARG A 1 88 ? -20.193 7.671 21.744 1.00 86.06 88 ARG A C 1
ATOM 692 O O . ARG A 1 88 ? -20.789 7.893 22.795 1.00 86.06 88 ARG A O 1
ATOM 699 N N . SER A 1 89 ? -20.796 7.691 20.554 1.00 88.12 89 SER A N 1
ATOM 700 C CA . SER A 1 89 ? -22.231 7.953 20.389 1.00 88.12 89 SER A CA 1
ATOM 701 C C . SER A 1 89 ? -23.084 6.896 21.103 1.00 88.12 89 SER A C 1
ATOM 703 O O . SER A 1 89 ? -23.980 7.245 21.873 1.00 88.12 89 SER A O 1
ATOM 705 N N . ARG A 1 90 ? -22.743 5.606 20.953 1.00 85.94 90 ARG A N 1
ATOM 706 C CA . ARG A 1 90 ? -23.420 4.501 21.654 1.00 85.94 90 ARG A CA 1
ATOM 707 C C . ARG A 1 90 ? -23.334 4.652 23.169 1.00 85.94 90 ARG A C 1
ATOM 709 O O . ARG A 1 90 ? -24.354 4.532 23.837 1.00 85.94 90 ARG A O 1
ATOM 716 N N . VAL A 1 91 ? -22.157 4.964 23.714 1.00 87.69 91 VAL A N 1
ATOM 717 C CA . VAL A 1 91 ? -21.979 5.185 25.162 1.00 87.69 91 VAL A CA 1
ATOM 718 C C . VAL A 1 91 ? -22.853 6.339 25.664 1.00 87.69 91 VAL A C 1
ATOM 720 O O . VAL A 1 91 ? -23.504 6.206 26.699 1.00 87.69 91 VAL A O 1
ATOM 723 N N . GLY A 1 92 ? -22.917 7.451 24.925 1.00 86.50 92 GLY A N 1
ATOM 724 C CA . GLY A 1 92 ? -23.792 8.577 25.262 1.00 86.50 92 GLY A CA 1
ATOM 725 C C . GLY A 1 92 ? -25.278 8.210 25.218 1.00 86.50 92 GLY A C 1
ATOM 726 O O . GLY A 1 92 ? -26.024 8.557 26.133 1.00 86.50 92 GLY A O 1
ATOM 727 N N . HIS A 1 93 ? -25.696 7.461 24.196 1.00 83.81 93 HIS A N 1
ATOM 728 C CA . HIS A 1 93 ? -27.069 6.984 24.057 1.00 83.81 93 HIS A CA 1
ATOM 729 C C . HIS A 1 93 ? -27.470 6.059 25.214 1.00 83.81 93 HIS A C 1
ATOM 731 O O . HIS A 1 93 ? -28.503 6.281 25.838 1.00 83.81 93 HIS A O 1
ATOM 737 N N . TYR A 1 94 ? -26.628 5.081 25.566 1.00 83.38 94 TYR A N 1
ATOM 738 C CA . TYR A 1 94 ? -26.892 4.187 26.696 1.00 83.38 94 TYR A CA 1
ATOM 739 C C . TYR A 1 94 ? -26.915 4.919 28.038 1.00 83.38 94 TYR A C 1
ATOM 741 O O . TYR A 1 94 ? -27.795 4.645 28.846 1.00 83.38 94 TYR A O 1
ATOM 749 N N . ARG A 1 95 ? -26.011 5.885 28.264 1.00 82.00 95 ARG A N 1
ATOM 750 C CA . ARG A 1 95 ? -26.047 6.727 29.472 1.00 82.00 95 ARG A CA 1
ATOM 751 C C . ARG A 1 95 ? -27.354 7.502 29.586 1.00 82.00 95 ARG A C 1
ATOM 753 O O . ARG A 1 95 ? -27.940 7.523 30.656 1.00 82.00 95 ARG A O 1
ATOM 760 N N . ARG A 1 96 ? -27.837 8.106 28.495 1.00 76.75 96 ARG A N 1
ATOM 761 C CA . ARG A 1 96 ? -29.124 8.822 28.504 1.00 76.75 96 ARG A CA 1
ATOM 762 C C . ARG A 1 96 ? -30.303 7.882 28.732 1.00 76.75 96 ARG A C 1
ATOM 764 O O . ARG A 1 96 ? -31.206 8.226 29.480 1.00 76.75 96 ARG A O 1
ATOM 771 N N . ARG A 1 97 ? -30.273 6.690 28.135 1.00 80.06 97 ARG A N 1
ATOM 772 C CA . ARG A 1 97 ? -31.329 5.684 28.297 1.00 80.06 97 ARG A CA 1
ATOM 773 C C . ARG A 1 97 ? -31.387 5.115 29.720 1.00 80.06 97 ARG A C 1
ATOM 775 O O . ARG A 1 97 ? -32.474 4.847 30.200 1.00 80.06 97 ARG A O 1
ATOM 782 N N . ALA A 1 98 ? -30.241 4.982 30.391 1.00 78.12 98 ALA A N 1
ATOM 783 C CA . ALA A 1 98 ? -30.146 4.524 31.781 1.00 78.12 98 ALA A CA 1
ATOM 784 C C . ALA A 1 98 ? -30.536 5.589 32.823 1.00 78.12 98 ALA A C 1
ATOM 786 O O . ALA A 1 98 ? -30.729 5.249 33.979 1.00 78.12 98 ALA A O 1
ATOM 787 N N . VAL A 1 99 ? -30.609 6.865 32.432 1.00 78.06 99 VAL A N 1
ATOM 788 C CA . VAL A 1 99 ? -31.075 7.968 33.296 1.00 78.06 99 VAL A CA 1
ATOM 789 C C . VAL A 1 99 ? -32.587 8.202 33.150 1.00 78.06 99 VAL A C 1
ATOM 791 O O . VAL A 1 99 ? -33.192 8.842 34.000 1.00 78.06 99 VAL A O 1
ATOM 794 N N . GLN A 1 100 ? -33.199 7.704 32.071 1.00 71.06 100 GLN A N 1
ATOM 795 C CA . GLN A 1 100 ? -34.636 7.836 31.788 1.00 71.06 100 GLN A CA 1
ATOM 796 C C . GLN A 1 100 ? -35.451 6.571 32.120 1.00 71.06 100 GLN A C 1
ATOM 798 O O . GLN A 1 100 ? -36.660 6.572 31.898 1.00 71.06 100 GLN A O 1
ATOM 803 N N . ALA A 1 101 ? -34.799 5.506 32.591 1.00 55.62 101 ALA A N 1
ATOM 804 C CA . ALA A 1 101 ? -35.414 4.265 33.065 1.00 55.62 101 ALA A CA 1
ATOM 805 C C . ALA A 1 101 ? -35.313 4.203 34.590 1.00 55.62 101 ALA A C 1
ATOM 807 O O . ALA A 1 101 ? -36.272 3.700 35.209 1.00 55.62 101 ALA A O 1
#

Secondary structure (DSSP, 8-state):
---STTTHHHHHHHHHHHHHHHHHHHHHHHHHHHHHHHHHHTSS-STTPPP--HHHHHHHHIIIIIHHHHHHHHHHHHHHHHHHHHHHHHHHHHHHHHH--